Protein AF-A0A2K3KAN9-F1 (afdb_monomer)

Sequence (122 aa):
YGGNIENRCRFPLQVVKAIADEIGADKVGVRLSPFADYNDCEDSNPQVLGIYMAESLNQLGILYCHMIEPRMVKELHKSDTTKWSLMPIRKVFKGTFIVVGGYDKCGGNDAIANGAADLVAY

Mean predicted aligned error: 4.12 Å

pLDDT: mean 91.87, std 13.09, range [42.62, 98.88]

Radius of gyration: 14.59 Å; Cα contacts (8 Å, |Δi|>4): 180; chains: 1; bounding box: 35×34×32 Å

InterPro domains:
  IPR001155 NADH:flavin oxidoreductase/NADH oxidase, N-terminal [PF00724] (1-122)
  IPR013785 Aldolase-type TIM barrel [G3DSA:3.20.20.70] (1-122)
  IPR045247 Oxidoreductase Oye-like [PTHR22893] (1-122)

Organism: Trifolium pratense (NCBI:txid57577)

Foldseek 3Di:
DDDDLCVVCVVVLVVLLVVCVVPNLLPDEEEDELCACPPVDHDPCSLVSLQVNLLSSVVSVHAEYEYEANVQNCVVPPDDDDPDACQSSLVNHDHFYEYEDPDDPVNQVVCCVVSVGVYYDD

Nearest PDB structures (foldseek):
  4awt-assembly1_A  TM=9.050E-01  e=1.768E-08  Shewanella oneidensis MR-1
  6s31-assembly1_A  TM=9.117E-01  e=2.134E-08  Galdieria sulphuraria
  2gqa-assembly1_A  TM=8.903E-01  e=6.194E-08  Shewanella oneidensis MR-1
  2gq9-assembly1_A  TM=9.075E-01  e=1.089E-07  Shewanella oneidensis MR-1
  4qnw-assembly1_A  TM=8.535E-01  e=6.012E-06  Aspergillus fumigatus Af293

Solvent-accessible surface area (backbone atoms only — not comparable to full-atom values): 7002 Å² total; per-residue (Å²): 103,59,88,54,71,68,31,50,47,44,57,63,51,51,54,52,48,56,50,22,75,74,72,37,22,79,75,36,70,49,78,48,51,56,64,43,74,53,93,94,41,71,63,98,54,30,68,64,53,40,36,53,51,32,48,53,40,50,77,60,51,38,36,31,42,37,36,48,39,56,66,55,43,33,81,80,46,98,62,97,74,76,95,70,71,65,55,70,34,50,74,59,35,80,50,47,38,30,36,32,54,90,58,53,75,66,58,38,52,51,34,40,77,70,66,64,24,76,42,71,56,128

Structure (mmCIF, N/CA/C/O backbone):
data_AF-A0A2K3KAN9-F1
#
_entry.id   AF-A0A2K3KAN9-F1
#
loop_
_atom_site.group_PDB
_atom_site.id
_atom_site.type_symbol
_atom_site.label_atom_id
_atom_site.label_alt_id
_atom_site.label_comp_id
_atom_site.label_asym_id
_atom_site.label_entity_id
_atom_site.label_seq_id
_atom_site.pdbx_PDB_ins_code
_atom_site.Cartn_x
_atom_site.Cartn_y
_atom_site.Cartn_z
_atom_site.occupancy
_atom_site.B_iso_or_equiv
_atom_site.auth_seq_id
_atom_site.auth_comp_id
_atom_site.auth_asym_id
_atom_site.auth_atom_id
_atom_site.pdbx_PDB_model_num
ATOM 1 N N . TYR A 1 1 ? 5.039 16.670 12.995 1.00 86.00 1 TYR A N 1
ATOM 2 C CA . TYR A 1 1 ? 4.752 16.116 11.658 1.00 86.00 1 TYR A CA 1
ATOM 3 C C . TYR A 1 1 ? 5.985 16.034 10.748 1.00 86.00 1 TYR A C 1
ATOM 5 O O . TYR A 1 1 ? 5.840 15.766 9.568 1.00 86.00 1 TYR A O 1
ATOM 13 N N . GLY A 1 2 ? 7.203 16.232 11.270 1.00 94.75 2 GLY A N 1
ATOM 14 C CA . GLY A 1 2 ? 8.457 16.130 10.517 1.00 94.75 2 GLY A CA 1
ATOM 15 C C . GLY A 1 2 ? 9.604 15.707 11.439 1.00 94.75 2 GLY A C 1
ATOM 16 O O . GLY A 1 2 ? 9.382 15.520 12.640 1.00 94.75 2 GLY A O 1
ATOM 17 N N . GLY A 1 3 ? 10.812 15.558 10.894 1.00 96.44 3 GLY A N 1
ATOM 18 C CA . GLY A 1 3 ? 11.964 15.017 11.619 1.00 96.44 3 GLY A CA 1
ATOM 19 C C . GLY A 1 3 ? 12.020 13.492 11.522 1.00 96.44 3 GLY A C 1
ATOM 20 O O . GLY A 1 3 ? 12.194 12.958 10.429 1.00 96.44 3 GLY A O 1
ATOM 21 N N . ASN A 1 4 ? 11.875 12.790 12.650 1.00 97.00 4 ASN A N 1
ATOM 22 C CA . ASN A 1 4 ? 11.935 11.325 12.684 1.00 97.00 4 ASN A CA 1
ATOM 23 C C . ASN A 1 4 ? 10.774 10.645 11.930 1.00 97.00 4 ASN A C 1
ATOM 25 O O . ASN A 1 4 ? 9.771 11.268 11.569 1.00 97.00 4 ASN A O 1
ATOM 29 N N . ILE A 1 5 ? 10.932 9.348 11.670 1.00 97.56 5 ILE A N 1
ATOM 30 C CA . ILE A 1 5 ? 10.008 8.558 10.851 1.00 97.56 5 ILE A CA 1
ATOM 31 C C . ILE A 1 5 ? 8.593 8.510 11.437 1.0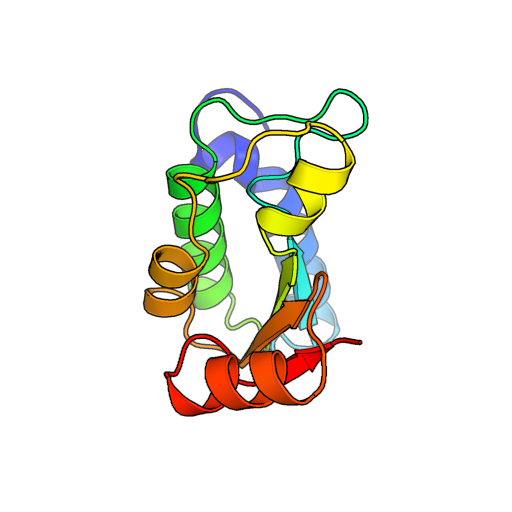0 97.56 5 ILE A C 1
ATOM 33 O O . ILE A 1 5 ? 7.624 8.680 10.695 1.00 97.56 5 ILE A O 1
ATOM 37 N N . GLU A 1 6 ? 8.474 8.408 12.760 1.00 97.88 6 GLU A N 1
ATOM 38 C CA . GLU A 1 6 ? 7.204 8.405 13.480 1.00 97.88 6 GLU A CA 1
ATOM 39 C C . GLU A 1 6 ? 6.455 9.720 13.247 1.00 97.88 6 GLU A C 1
ATOM 41 O O . GLU A 1 6 ? 5.262 9.740 12.945 1.00 97.88 6 GLU A O 1
ATOM 46 N N . ASN A 1 7 ? 7.156 10.853 13.347 1.00 98.25 7 ASN A N 1
ATOM 47 C CA . ASN A 1 7 ? 6.554 12.163 13.150 1.00 98.25 7 ASN A CA 1
ATOM 48 C C . ASN A 1 7 ? 6.185 12.436 11.696 1.00 98.25 7 ASN A C 1
ATOM 50 O O . ASN A 1 7 ? 5.180 13.114 11.481 1.00 98.25 7 ASN A O 1
ATOM 54 N N . ARG A 1 8 ? 6.965 11.939 10.729 1.00 97.75 8 ARG A N 1
ATOM 55 C CA . ARG A 1 8 ? 6.657 12.054 9.294 1.00 97.75 8 ARG A CA 1
ATOM 56 C C . ARG A 1 8 ? 5.415 11.242 8.913 1.00 97.75 8 ARG A C 1
ATOM 58 O O . ARG A 1 8 ? 4.575 11.740 8.173 1.00 97.75 8 ARG A O 1
ATOM 65 N N . CYS A 1 9 ? 5.232 10.055 9.494 1.00 98.25 9 CYS A N 1
ATOM 66 C CA . CYS A 1 9 ? 4.041 9.226 9.264 1.00 98.25 9 CYS A CA 1
ATOM 67 C C . CYS A 1 9 ? 2.818 9.655 10.092 1.00 98.25 9 CYS A C 1
ATOM 69 O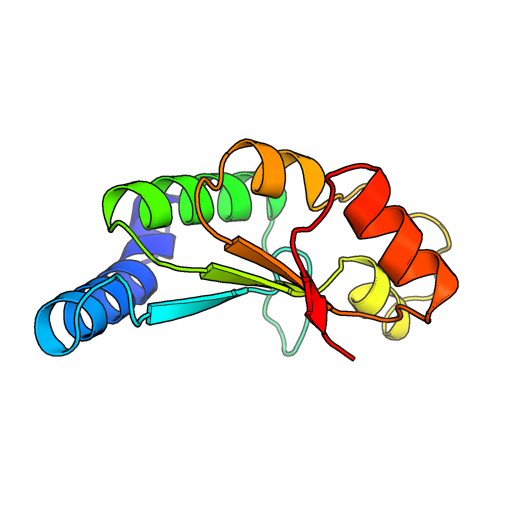 O . CYS A 1 9 ? 1.698 9.248 9.796 1.00 98.25 9 CYS A O 1
ATOM 71 N N . ARG A 1 10 ? 2.994 10.496 11.120 1.00 98.50 10 ARG A N 1
ATOM 72 C CA . ARG A 1 10 ? 1.914 10.882 12.045 1.00 98.50 10 ARG A CA 1
ATOM 73 C C . ARG A 1 10 ? 0.697 11.486 11.345 1.00 98.50 10 ARG A C 1
ATOM 75 O O . ARG A 1 10 ? -0.421 11.108 11.672 1.00 98.50 10 ARG A O 1
ATOM 82 N N . PHE A 1 11 ? 0.905 12.415 10.411 1.00 98.62 11 PHE A N 1
ATOM 83 C CA . PHE A 1 11 ? -0.198 13.066 9.695 1.00 98.62 11 PHE A CA 1
ATOM 84 C C . PHE A 1 11 ? -1.003 12.071 8.842 1.00 98.62 11 PHE A C 1
ATOM 86 O O . PHE A 1 11 ? -2.201 11.934 9.094 1.00 98.62 11 PHE A O 1
ATOM 93 N N . PRO A 1 12 ? -0.394 11.322 7.897 1.00 98.25 12 PRO A N 1
ATOM 94 C CA . PRO A 1 12 ? -1.156 10.373 7.091 1.00 98.25 12 PRO A CA 1
ATOM 95 C C . PRO A 1 12 ? -1.810 9.277 7.942 1.00 98.25 12 PRO A C 1
ATOM 97 O O . PRO A 1 12 ? -2.951 8.916 7.675 1.00 98.25 12 PRO A O 1
ATOM 100 N N . LEU A 1 13 ? -1.159 8.794 9.007 1.00 98.69 13 LEU A N 1
ATOM 101 C CA . LEU A 1 13 ? -1.758 7.788 9.893 1.00 98.69 13 LEU A CA 1
ATOM 102 C C . LEU A 1 13 ? -2.964 8.318 10.676 1.00 98.69 13 LEU A C 1
ATOM 104 O O . LEU A 1 13 ? -3.924 7.578 10.869 1.00 98.69 13 LEU A O 1
ATOM 108 N N . GLN A 1 14 ? -2.962 9.586 11.098 1.00 98.75 14 GLN A N 1
ATOM 109 C CA . GLN A 1 14 ? -4.137 10.201 11.724 1.00 98.75 14 GLN A CA 1
ATOM 110 C C . GLN A 1 14 ? -5.309 10.320 10.748 1.00 98.75 14 GLN A C 1
ATOM 112 O O . GLN A 1 14 ? -6.441 10.048 11.138 1.00 98.75 14 GLN A O 1
ATOM 117 N N . VAL A 1 15 ? -5.043 10.671 9.486 1.00 98.81 15 VAL A N 1
ATOM 118 C CA . VAL A 1 15 ? -6.072 10.719 8.434 1.00 98.81 15 VAL A CA 1
ATOM 119 C C . VAL A 1 15 ? -6.650 9.327 8.187 1.00 98.81 15 VAL A C 1
ATOM 121 O O . VAL A 1 15 ? -7.864 9.151 8.222 1.00 98.81 15 VAL A O 1
ATOM 124 N N . VAL A 1 16 ? -5.788 8.324 7.999 1.00 98.69 16 VAL A N 1
ATOM 125 C CA . VAL A 1 16 ? -6.212 6.933 7.791 1.00 98.69 16 VAL A CA 1
ATOM 126 C C . VAL A 1 16 ? -7.029 6.429 8.977 1.00 98.69 16 VAL A C 1
ATOM 128 O O . VAL A 1 16 ? -8.085 5.837 8.772 1.00 98.69 16 VAL A O 1
ATOM 131 N N . LYS A 1 17 ? -6.585 6.704 10.210 1.00 98.75 17 LYS A N 1
ATOM 132 C CA . LYS A 1 17 ? -7.321 6.331 11.418 1.00 98.75 17 LYS A CA 1
ATOM 133 C C . LYS A 1 17 ? -8.696 6.997 11.470 1.00 98.75 17 LYS A C 1
ATOM 135 O O . LYS A 1 17 ? -9.668 6.303 11.719 1.00 98.75 17 LYS A O 1
ATOM 140 N N . ALA A 1 18 ? -8.789 8.301 11.215 1.00 98.88 18 ALA A N 1
ATOM 141 C CA . ALA A 1 18 ? -10.066 9.012 11.252 1.00 98.88 18 ALA A CA 1
ATOM 142 C C . ALA A 1 18 ? -11.072 8.443 10.237 1.00 98.88 18 ALA A C 1
ATOM 144 O O . ALA A 1 18 ? -12.242 8.272 10.559 1.00 98.88 18 ALA A O 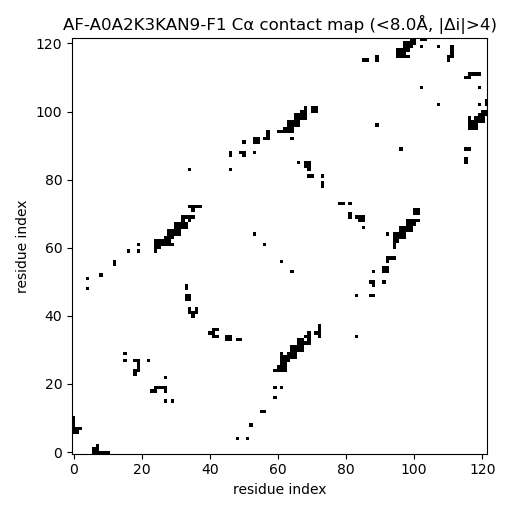1
ATOM 145 N N . ILE A 1 19 ? -10.608 8.092 9.033 1.00 98.75 19 ILE A N 1
ATOM 146 C CA . ILE A 1 19 ? -11.450 7.441 8.021 1.00 98.75 19 ILE A CA 1
ATOM 147 C C . ILE A 1 19 ? -11.857 6.037 8.491 1.00 98.75 19 ILE A C 1
ATOM 149 O O . ILE A 1 19 ? -13.028 5.679 8.410 1.00 98.75 19 ILE A O 1
ATOM 153 N N . ALA A 1 20 ? -10.911 5.247 9.004 1.00 98.62 20 ALA A N 1
ATOM 154 C CA . ALA A 1 20 ? -11.174 3.894 9.488 1.00 98.62 20 ALA A CA 1
ATOM 155 C C . ALA A 1 20 ? -12.144 3.862 10.682 1.00 98.62 20 ALA A C 1
ATOM 157 O O . ALA A 1 20 ? -12.983 2.966 10.741 1.00 98.62 20 ALA A O 1
ATOM 158 N N . ASP A 1 21 ? -12.058 4.835 11.594 1.00 98.62 21 ASP A N 1
ATOM 159 C CA . ASP A 1 21 ? -12.983 4.990 12.723 1.00 98.62 21 ASP A CA 1
ATOM 160 C C . ASP A 1 21 ? -14.423 5.261 12.235 1.00 98.62 21 ASP A C 1
ATOM 162 O O . ASP A 1 21 ? -15.373 4.789 12.855 1.00 98.62 21 ASP A O 1
ATOM 166 N N . GLU A 1 22 ? -14.589 5.988 11.123 1.00 98.75 22 GLU A N 1
ATOM 167 C CA . GLU A 1 22 ? -15.900 6.355 10.569 1.00 98.75 22 GLU A CA 1
ATOM 168 C C . GLU A 1 22 ? -16.540 5.221 9.752 1.00 98.75 22 GLU A C 1
ATOM 170 O O . GLU A 1 22 ? -17.717 4.908 9.925 1.00 98.75 22 GLU A O 1
ATOM 175 N N . ILE A 1 23 ? -15.785 4.596 8.838 1.00 98.56 23 ILE A N 1
ATOM 176 C CA . ILE A 1 23 ? -16.363 3.654 7.859 1.00 98.56 23 ILE A CA 1
ATOM 177 C C . ILE A 1 23 ? -16.012 2.183 8.109 1.00 98.56 23 ILE A C 1
ATOM 179 O O . ILE A 1 23 ? -16.609 1.303 7.476 1.00 98.56 23 ILE A O 1
ATOM 183 N N . GLY A 1 24 ? -15.095 1.912 9.039 1.00 98.50 24 GLY A N 1
ATOM 184 C CA . GLY A 1 24 ? -14.497 0.600 9.284 1.00 98.50 24 GLY A CA 1
ATOM 185 C C . GLY A 1 24 ? -13.196 0.404 8.502 1.00 98.50 24 GLY A C 1
ATOM 186 O O . GLY A 1 24 ? -13.126 0.670 7.301 1.00 98.50 24 GLY A O 1
ATOM 187 N N . ALA A 1 25 ? -12.148 -0.079 9.179 1.00 98.31 25 ALA A N 1
ATOM 188 C CA . ALA A 1 25 ? -10.824 -0.310 8.587 1.00 98.31 25 ALA 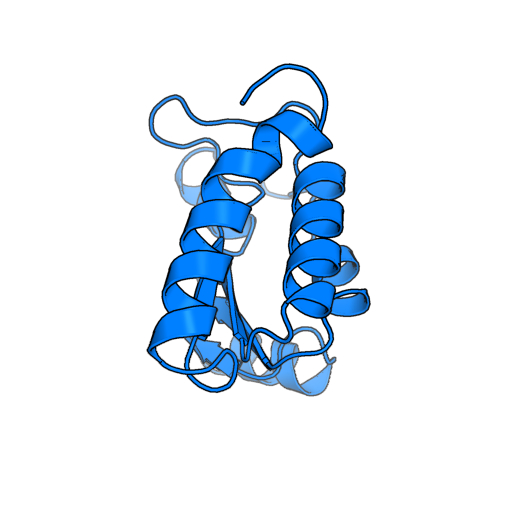A CA 1
ATOM 189 C C . ALA A 1 25 ? -10.836 -1.335 7.434 1.00 98.31 25 ALA A C 1
ATOM 191 O O . ALA A 1 25 ? -10.046 -1.233 6.493 1.00 98.31 25 ALA A O 1
ATOM 192 N N . ASP A 1 26 ? -11.793 -2.264 7.467 1.00 97.88 26 ASP A N 1
ATOM 193 C CA . ASP A 1 26 ? -12.079 -3.257 6.432 1.00 97.88 26 ASP A CA 1
ATOM 194 C C . ASP A 1 26 ? -12.621 -2.646 5.129 1.00 97.88 26 ASP A C 1
ATOM 196 O O . ASP A 1 26 ? -12.772 -3.356 4.142 1.00 97.88 26 ASP A O 1
ATOM 200 N N . LYS A 1 27 ? -12.882 -1.334 5.096 1.00 98.38 27 LYS A N 1
ATOM 201 C CA . LYS A 1 27 ? -13.316 -0.591 3.901 1.00 98.38 27 LYS A CA 1
ATOM 202 C C . LYS A 1 27 ? -12.315 0.473 3.457 1.00 98.38 27 LYS A C 1
ATOM 204 O O . LYS A 1 27 ? -12.596 1.226 2.526 1.00 98.38 27 LYS A O 1
ATOM 209 N N . VAL A 1 28 ? -11.156 0.556 4.110 1.00 98.69 28 VAL A N 1
ATOM 210 C CA . VAL A 1 28 ? -10.134 1.566 3.823 1.00 98.69 28 VAL A CA 1
ATOM 211 C C . VAL A 1 28 ? -8.962 0.935 3.089 1.00 98.69 28 VAL A C 1
ATOM 213 O O . VAL A 1 28 ? -8.440 -0.101 3.494 1.00 98.69 28 VAL A O 1
ATOM 216 N N . GLY A 1 29 ? -8.499 1.605 2.038 1.00 98.44 29 GLY A N 1
ATOM 217 C CA . GLY A 1 29 ? -7.210 1.318 1.427 1.00 98.44 29 GLY A CA 1
ATOM 218 C C . GLY A 1 29 ? -6.344 2.561 1.313 1.00 98.44 29 GLY A C 1
ATOM 219 O O . GLY A 1 29 ? -6.842 3.687 1.293 1.00 98.44 29 GLY A O 1
ATOM 220 N N . VAL A 1 30 ? -5.032 2.352 1.232 1.00 98.62 30 VAL A N 1
ATOM 221 C CA . VAL A 1 30 ? -4.044 3.434 1.148 1.00 98.62 30 VAL A CA 1
ATOM 222 C C . VAL A 1 30 ? -3.185 3.243 -0.090 1.00 98.62 30 VAL A C 1
ATOM 224 O O . VAL A 1 30 ? -2.636 2.165 -0.314 1.00 98.62 30 VAL A O 1
ATOM 227 N N . ARG A 1 31 ? -3.057 4.296 -0.901 1.00 98.25 31 ARG A N 1
ATOM 228 C CA . ARG A 1 31 ? -2.177 4.299 -2.071 1.00 98.25 31 ARG A CA 1
ATOM 229 C C . ARG A 1 31 ? -0.863 4.997 -1.746 1.00 98.25 31 ARG A C 1
ATOM 231 O O . ARG A 1 31 ? -0.884 6.108 -1.227 1.00 98.25 31 ARG A O 1
ATOM 238 N N . LEU A 1 32 ? 0.259 4.356 -2.059 1.00 96.88 32 LEU A N 1
ATOM 239 C CA . LEU A 1 32 ? 1.601 4.856 -1.772 1.00 96.88 32 LEU A CA 1
ATOM 240 C C . LEU A 1 32 ? 2.505 4.726 -3.001 1.00 96.88 32 LEU A C 1
ATOM 242 O O . LEU A 1 32 ? 2.404 3.779 -3.781 1.00 96.88 32 LEU A O 1
ATOM 246 N N . SER A 1 33 ? 3.436 5.664 -3.129 1.00 94.81 33 SER A N 1
ATOM 247 C CA . SER A 1 33 ? 4.483 5.677 -4.152 1.00 94.81 33 SER A CA 1
ATOM 248 C C . SER A 1 33 ? 5.856 5.820 -3.487 1.00 94.81 33 SER A C 1
ATOM 250 O O . SER A 1 33 ? 6.480 6.870 -3.614 1.00 94.81 33 SER A O 1
ATOM 252 N N . PRO A 1 34 ? 6.326 4.803 -2.732 1.00 93.38 34 PRO A N 1
ATOM 253 C CA . PRO A 1 34 ? 7.432 4.973 -1.786 1.00 93.38 34 PRO A CA 1
ATOM 254 C C . PRO A 1 34 ? 8.729 5.469 -2.421 1.00 93.38 34 PRO A C 1
ATOM 256 O O . PRO A 1 34 ? 9.501 6.147 -1.763 1.00 93.38 34 PRO A O 1
ATOM 259 N N . PHE A 1 35 ? 8.965 5.110 -3.681 1.00 91.75 35 PHE A N 1
ATOM 260 C CA . PHE A 1 35 ? 10.215 5.375 -4.391 1.00 91.75 35 PHE A CA 1
ATOM 261 C C . PHE A 1 35 ? 10.095 6.474 -5.446 1.00 91.75 35 PHE A C 1
ATOM 263 O O . PHE A 1 35 ? 11.021 6.632 -6.234 1.00 91.75 35 PHE A O 1
ATOM 270 N N . ALA A 1 36 ? 8.934 7.128 -5.545 1.00 86.62 36 ALA A N 1
ATOM 271 C CA . ALA A 1 36 ? 8.702 8.139 -6.562 1.00 86.62 36 ALA A CA 1
ATOM 272 C C . ALA A 1 36 ? 9.301 9.473 -6.137 1.00 86.62 36 ALA A C 1
ATOM 274 O O . ALA A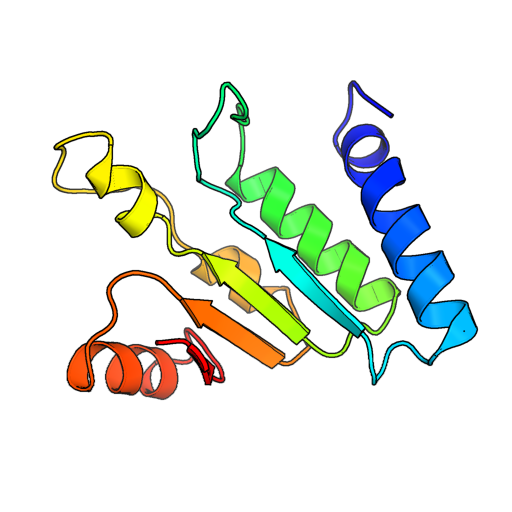 1 36 ? 8.840 10.056 -5.162 1.00 86.62 36 ALA A O 1
ATOM 275 N N . ASP A 1 37 ? 10.249 9.947 -6.940 1.00 85.00 37 ASP A N 1
ATOM 276 C CA . ASP A 1 37 ? 10.774 11.304 -6.878 1.00 85.00 37 ASP A CA 1
ATOM 277 C C . ASP A 1 37 ? 9.952 12.141 -7.869 1.00 85.00 37 ASP A C 1
ATOM 279 O O . ASP A 1 37 ? 10.202 12.150 -9.077 1.00 85.00 37 ASP A O 1
ATOM 283 N N . TYR A 1 38 ? 8.863 12.743 -7.388 1.00 81.62 38 TYR A N 1
ATOM 284 C CA . TYR A 1 38 ? 7.883 13.425 -8.238 1.00 81.62 38 TYR A CA 1
ATOM 285 C C . TYR A 1 38 ? 7.358 14.694 -7.568 1.00 81.62 38 TYR A C 1
ATOM 287 O O . TYR A 1 38 ? 7.025 14.674 -6.386 1.00 81.62 38 TYR A O 1
ATOM 295 N N . ASN A 1 39 ? 7.246 15.790 -8.329 1.00 86.31 39 ASN A N 1
ATOM 296 C CA . ASN A 1 39 ? 6.800 17.103 -7.838 1.00 86.31 39 ASN A CA 1
ATOM 297 C C . ASN A 1 39 ? 7.538 17.561 -6.565 1.00 86.31 39 ASN A C 1
ATOM 299 O O . ASN A 1 39 ? 6.901 17.934 -5.580 1.00 86.31 39 ASN A O 1
ATOM 303 N N . ASP A 1 40 ? 8.872 17.486 -6.578 1.00 87.44 40 ASP A N 1
ATOM 304 C CA . ASP A 1 40 ? 9.743 17.857 -5.451 1.00 87.44 40 ASP A CA 1
ATOM 305 C C . ASP A 1 40 ? 9.458 17.080 -4.149 1.00 87.44 40 ASP A C 1
ATOM 307 O O . ASP A 1 40 ? 9.766 17.534 -3.045 1.00 87.44 40 ASP A O 1
ATOM 311 N N . CYS A 1 41 ? 8.860 15.891 -4.267 1.00 88.50 41 CYS A N 1
ATOM 312 C CA . CYS A 1 41 ? 8.647 14.966 -3.167 1.00 88.50 41 CYS A CA 1
ATOM 313 C C . CYS A 1 41 ? 9.542 13.742 -3.360 1.00 88.50 41 CYS A C 1
ATOM 315 O O . CYS A 1 41 ? 9.307 12.939 -4.258 1.00 88.50 41 CYS A O 1
ATOM 317 N N . GLU A 1 42 ? 10.554 13.626 -2.506 1.00 90.50 42 GLU A N 1
ATOM 318 C CA . GLU A 1 42 ? 11.491 12.504 -2.435 1.00 90.50 42 GLU A CA 1
ATOM 319 C C . GLU A 1 42 ? 11.771 12.156 -0.963 1.00 90.50 42 GLU A C 1
ATOM 321 O O . GLU A 1 42 ? 11.500 12.946 -0.050 1.00 90.50 42 GLU A O 1
ATOM 326 N N . ASP A 1 43 ? 12.322 10.968 -0.716 1.00 92.50 43 ASP A N 1
ATOM 327 C CA . ASP A 1 43 ? 12.760 10.546 0.615 1.00 92.50 43 ASP A CA 1
ATOM 328 C C . ASP A 1 43 ? 14.207 10.051 0.577 1.00 92.50 43 ASP A C 1
ATOM 330 O O . ASP A 1 43 ? 14.613 9.332 -0.334 1.00 92.50 43 ASP A O 1
ATOM 334 N N . SER A 1 44 ? 14.997 10.384 1.599 1.00 92.44 44 SER A N 1
ATOM 335 C CA . SER A 1 44 ? 16.395 9.945 1.681 1.00 92.44 44 SER A CA 1
ATOM 336 C C . SER A 1 44 ? 16.546 8.452 2.003 1.00 92.44 44 SER A C 1
ATOM 338 O O . SER A 1 44 ? 17.600 7.867 1.743 1.00 92.44 44 SER A O 1
ATOM 340 N N . ASN A 1 4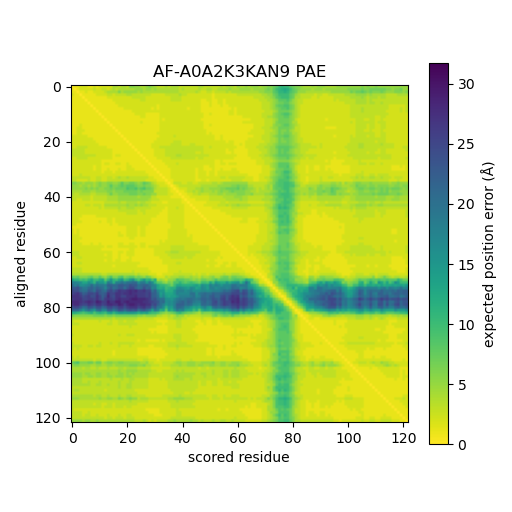5 ? 15.513 7.815 2.565 1.00 93.50 45 ASN A N 1
ATOM 341 C CA . ASN A 1 45 ? 15.465 6.382 2.836 1.00 93.50 45 ASN A CA 1
ATOM 342 C C . ASN A 1 45 ? 14.044 5.806 2.621 1.00 93.50 45 ASN A C 1
ATOM 344 O O . ASN A 1 45 ? 13.374 5.380 3.576 1.00 93.50 45 ASN A O 1
ATOM 348 N N . PRO A 1 46 ? 13.590 5.734 1.356 1.00 94.19 46 PRO A N 1
ATOM 349 C CA . PRO A 1 46 ? 12.203 5.424 1.007 1.00 94.19 46 PRO A CA 1
ATOM 350 C C . PRO A 1 46 ? 11.786 4.006 1.409 1.00 94.19 46 PRO A C 1
ATOM 352 O O . PRO A 1 46 ? 10.633 3.761 1.764 1.00 94.19 46 PRO A O 1
ATOM 355 N N . GLN A 1 47 ? 12.729 3.058 1.407 1.00 94.88 47 GLN A N 1
ATOM 356 C CA . GLN A 1 47 ? 12.468 1.677 1.808 1.00 94.88 47 GLN A CA 1
ATOM 357 C C . GLN A 1 47 ? 12.096 1.579 3.290 1.00 94.88 47 GLN A C 1
ATOM 359 O O . GLN A 1 47 ? 11.126 0.901 3.629 1.00 94.88 47 GLN A O 1
ATOM 364 N N . VAL A 1 48 ? 12.852 2.250 4.167 1.00 97.25 48 VAL A N 1
ATOM 365 C CA . VAL A 1 48 ? 12.590 2.245 5.613 1.00 97.25 48 VAL A CA 1
ATOM 366 C C . VAL A 1 48 ? 11.286 2.979 5.916 1.00 97.25 48 VAL A C 1
ATOM 368 O O . VAL A 1 48 ? 10.483 2.479 6.703 1.00 97.25 48 VAL A O 1
ATOM 371 N N . LEU A 1 49 ? 11.027 4.104 5.237 1.00 97.69 49 LEU A N 1
ATOM 372 C CA . LEU A 1 49 ? 9.754 4.819 5.347 1.00 97.69 49 LEU A CA 1
ATOM 373 C C . LEU A 1 49 ? 8.560 3.941 4.945 1.00 97.69 49 LEU A C 1
ATOM 375 O O . LEU A 1 49 ? 7.586 3.840 5.691 1.00 97.69 49 LEU A O 1
ATOM 379 N N . GLY A 1 50 ? 8.647 3.277 3.791 1.00 97.88 50 GLY A N 1
ATOM 380 C CA . GLY A 1 50 ? 7.586 2.412 3.282 1.00 97.88 50 GLY A CA 1
ATOM 381 C C . GLY A 1 50 ? 7.301 1.207 4.183 1.00 97.88 50 GLY A C 1
ATOM 382 O O . GLY A 1 50 ? 6.136 0.882 4.404 1.00 97.88 50 GLY A O 1
ATOM 383 N N . ILE A 1 51 ? 8.341 0.579 4.746 1.00 98.50 51 ILE A N 1
ATOM 384 C CA . ILE A 1 51 ? 8.195 -0.525 5.711 1.00 98.50 51 ILE A CA 1
ATOM 385 C C . ILE A 1 51 ? 7.470 -0.038 6.970 1.00 98.50 51 ILE A C 1
ATOM 387 O O . ILE A 1 51 ? 6.460 -0.628 7.349 1.00 98.50 51 ILE A O 1
ATOM 391 N N . TYR A 1 52 ? 7.924 1.068 7.567 1.00 98.62 52 TYR A N 1
ATOM 392 C CA . TYR A 1 52 ? 7.304 1.624 8.773 1.00 98.62 52 TYR A CA 1
ATOM 393 C C . TYR A 1 52 ? 5.831 1.990 8.548 1.00 98.62 52 TYR A C 1
ATOM 395 O O . TYR A 1 52 ? 4.972 1.710 9.388 1.00 98.62 52 TYR A O 1
ATOM 403 N N . MET A 1 53 ? 5.518 2.597 7.398 1.00 98.62 53 MET A N 1
ATOM 404 C CA . MET A 1 53 ? 4.142 2.929 7.038 1.00 98.62 53 MET A CA 1
ATOM 405 C C . MET A 1 53 ? 3.286 1.662 6.910 1.00 98.62 53 MET A C 1
ATOM 407 O O . MET A 1 53 ? 2.206 1.602 7.488 1.00 98.62 53 MET A O 1
ATOM 411 N N . ALA A 1 54 ? 3.771 0.623 6.225 1.00 98.62 54 ALA A N 1
ATOM 412 C CA . ALA A 1 54 ? 3.048 -0.642 6.088 1.00 98.62 54 ALA A CA 1
ATOM 413 C C . ALA A 1 54 ? 2.810 -1.349 7.435 1.00 98.62 54 ALA A C 1
ATOM 415 O O . ALA A 1 54 ? 1.704 -1.826 7.692 1.00 98.62 54 ALA A O 1
ATOM 416 N N . GLU A 1 55 ? 3.806 -1.375 8.324 1.00 98.69 55 GLU A N 1
ATOM 417 C CA . GLU A 1 55 ? 3.654 -1.915 9.681 1.00 98.69 55 GLU A CA 1
ATOM 418 C C . GLU A 1 55 ? 2.624 -1.129 10.495 1.00 98.69 55 GLU A C 1
ATOM 420 O O . GLU A 1 55 ? 1.794 -1.723 11.184 1.00 98.69 55 GLU A O 1
ATOM 425 N N . SER A 1 56 ? 2.629 0.197 10.372 1.00 98.62 56 SER A N 1
ATOM 426 C CA . SER A 1 56 ? 1.663 1.068 11.043 1.00 98.62 56 SER A CA 1
ATOM 427 C C . SER A 1 56 ? 0.239 0.857 10.519 1.00 98.62 56 SER A C 1
ATOM 429 O O . SER A 1 56 ? -0.707 0.800 11.300 1.00 98.62 56 SER A O 1
ATOM 431 N N . LEU A 1 57 ? 0.069 0.666 9.207 1.00 98.62 57 LEU A N 1
ATOM 432 C CA . LEU A 1 57 ? -1.230 0.354 8.603 1.00 98.62 57 LEU A CA 1
ATOM 433 C C . LEU A 1 57 ? -1.775 -1.006 9.061 1.00 98.62 57 LEU A C 1
ATOM 435 O O . LEU A 1 57 ? -2.983 -1.139 9.252 1.00 98.62 57 LEU A O 1
ATOM 439 N N . ASN A 1 58 ? -0.907 -1.992 9.318 1.00 98.50 58 ASN A N 1
ATOM 440 C CA . ASN A 1 58 ? -1.334 -3.257 9.922 1.00 98.50 58 ASN A CA 1
ATOM 441 C C . ASN A 1 58 ? -1.914 -3.060 11.329 1.00 98.50 58 ASN A C 1
ATOM 443 O O . ASN A 1 58 ? -2.877 -3.734 11.683 1.00 98.50 58 ASN A O 1
ATOM 447 N N . GLN A 1 59 ? -1.341 -2.157 12.135 1.00 98.00 59 GLN A N 1
ATOM 448 C CA . GLN A 1 59 ? -1.848 -1.868 13.485 1.00 98.00 59 GLN A CA 1
ATOM 449 C C . GLN A 1 59 ? -3.246 -1.239 13.452 1.00 98.00 59 GLN A C 1
ATOM 451 O O . GLN A 1 59 ? -4.012 -1.401 14.397 1.00 98.00 59 GLN A O 1
ATOM 456 N N . LEU A 1 60 ? -3.581 -0.553 12.356 1.00 97.94 60 LEU A N 1
ATOM 457 C CA . LEU A 1 60 ? -4.904 0.017 12.105 1.00 97.94 60 LEU A CA 1
ATOM 458 C C . LEU A 1 60 ? -5.878 -0.972 11.436 1.00 97.94 60 LEU A C 1
ATOM 460 O O . LEU A 1 60 ? -7.045 -0.636 11.269 1.00 97.94 60 LEU A O 1
ATOM 464 N N . GLY A 1 61 ? -5.427 -2.172 11.047 1.00 97.69 61 GLY A N 1
ATOM 465 C CA . GLY A 1 61 ? -6.274 -3.188 10.411 1.00 97.69 61 GLY A CA 1
ATOM 466 C C . GLY A 1 61 ? -6.744 -2.832 8.996 1.00 97.69 61 GLY A C 1
ATOM 467 O O . GLY A 1 61 ? -7.818 -3.263 8.588 1.00 97.69 61 GLY A O 1
ATOM 468 N N . ILE A 1 62 ? -5.971 -2.026 8.261 1.00 98.38 62 ILE A N 1
ATOM 469 C CA . ILE A 1 62 ? -6.349 -1.512 6.935 1.00 98.38 62 ILE A CA 1
ATOM 470 C C . ILE A 1 62 ? -6.434 -2.633 5.894 1.00 98.38 62 ILE A C 1
ATOM 472 O O . ILE A 1 62 ? -5.518 -3.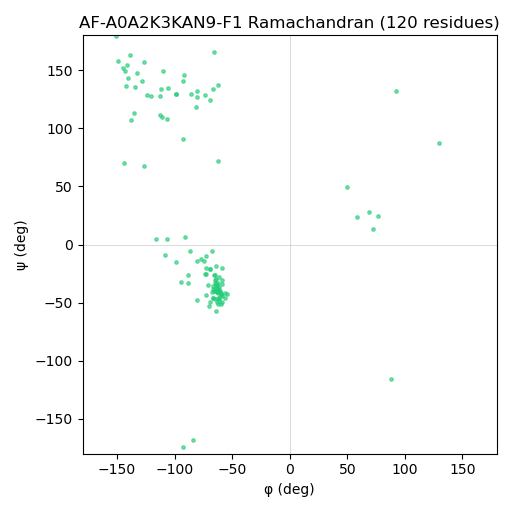450 5.782 1.00 98.38 62 ILE A O 1
ATOM 476 N N . LEU A 1 63 ? -7.514 -2.631 5.102 1.00 98.56 63 LEU A N 1
ATOM 477 C CA . LEU A 1 63 ? -7.843 -3.696 4.150 1.00 98.56 63 LEU A CA 1
ATOM 478 C C . LEU A 1 63 ? -6.763 -3.905 3.082 1.00 98.56 63 LEU A C 1
ATOM 480 O O . LEU A 1 63 ? -6.349 -5.042 2.833 1.00 98.56 63 LEU A O 1
ATOM 484 N N . TYR A 1 64 ? -6.341 -2.830 2.408 1.00 98.75 64 TYR A N 1
ATOM 485 C CA . TYR A 1 64 ? -5.405 -2.943 1.291 1.00 98.75 64 TYR A CA 1
ATOM 486 C C . TYR A 1 64 ? -4.408 -1.790 1.178 1.00 98.75 64 TYR A C 1
ATOM 488 O O . TYR A 1 64 ? -4.683 -0.641 1.527 1.00 98.75 64 TYR A O 1
ATOM 496 N N . CYS A 1 65 ? -3.247 -2.108 0.614 1.00 98.38 65 CYS A N 1
ATOM 497 C CA . CYS A 1 65 ? -2.270 -1.139 0.140 1.00 98.38 65 CYS A CA 1
ATOM 498 C C . CYS A 1 65 ? -2.187 -1.203 -1.382 1.00 98.38 65 CYS A C 1
ATOM 500 O O . CYS A 1 65 ? -2.080 -2.286 -1.948 1.00 98.38 65 C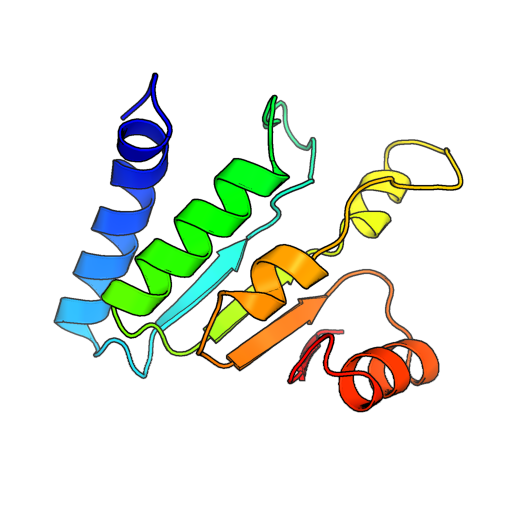YS A O 1
ATOM 502 N N . HIS A 1 66 ? -2.193 -0.047 -2.040 1.00 98.56 66 HIS A N 1
ATOM 503 C CA . HIS A 1 66 ? -2.004 0.081 -3.481 1.00 98.56 66 HIS A CA 1
ATOM 504 C C . HIS A 1 66 ? -0.672 0.783 -3.759 1.00 98.56 66 HIS A C 1
ATOM 506 O O . HIS A 1 66 ? -0.500 1.961 -3.461 1.00 98.56 66 HIS A O 1
ATOM 512 N N . MET A 1 67 ? 0.291 0.053 -4.305 1.00 97.50 67 MET A N 1
ATOM 513 C CA . MET A 1 67 ? 1.689 0.456 -4.371 1.00 97.50 67 MET A CA 1
ATOM 514 C C . MET A 1 67 ? 2.127 0.710 -5.809 1.00 97.50 67 MET A C 1
ATOM 516 O O . MET A 1 67 ? 1.959 -0.143 -6.680 1.00 97.50 67 MET A O 1
ATOM 520 N N . ILE A 1 68 ? 2.710 1.884 -6.047 1.00 95.00 68 ILE A N 1
ATOM 521 C CA . ILE A 1 68 ? 3.320 2.218 -7.335 1.00 95.00 68 ILE A CA 1
ATOM 522 C C . ILE A 1 68 ? 4.720 1.599 -7.407 1.00 95.00 68 ILE A C 1
ATOM 524 O O . ILE A 1 68 ? 5.556 1.808 -6.526 1.00 95.00 68 ILE A O 1
ATOM 528 N N . GLU A 1 69 ? 4.972 0.842 -8.471 1.00 91.31 69 GLU A N 1
ATOM 529 C CA . GLU A 1 69 ? 6.252 0.200 -8.744 1.00 91.31 69 GLU A CA 1
ATOM 530 C C . GLU A 1 69 ? 7.380 1.229 -8.940 1.00 91.31 69 GLU A C 1
ATOM 532 O O . GLU A 1 69 ? 7.216 2.185 -9.706 1.00 91.31 69 GLU A O 1
ATOM 537 N N . PRO A 1 70 ? 8.582 0.996 -8.372 1.00 83.50 70 PRO A N 1
ATOM 538 C CA . PRO A 1 70 ? 9.728 1.886 -8.562 1.00 83.50 70 PRO A CA 1
ATOM 539 C C . PRO A 1 70 ? 10.138 2.052 -10.033 1.00 83.50 70 PRO A C 1
ATOM 541 O O . PRO A 1 70 ? 10.793 3.028 -10.386 1.00 83.50 70 PRO A O 1
ATOM 544 N N . ARG A 1 71 ? 9.756 1.123 -10.920 1.00 76.19 71 ARG A N 1
ATOM 545 C CA . ARG A 1 71 ? 10.025 1.240 -12.360 1.00 76.19 71 ARG A CA 1
ATOM 546 C C . ARG A 1 71 ? 9.275 2.399 -13.026 1.00 76.19 71 ARG A C 1
ATOM 548 O O . ARG A 1 71 ? 9.792 2.938 -13.991 1.00 76.19 71 ARG A O 1
ATOM 555 N N . MET A 1 72 ? 8.128 2.826 -12.495 1.00 67.94 72 MET A N 1
ATOM 556 C CA . MET A 1 72 ? 7.396 3.987 -13.030 1.00 67.94 72 MET A CA 1
ATOM 557 C C . MET A 1 72 ? 8.121 5.303 -12.780 1.00 67.94 72 MET A C 1
ATOM 559 O O . MET A 1 72 ? 7.923 6.275 -13.495 1.00 67.94 72 MET A O 1
ATOM 563 N N . VAL A 1 73 ? 9.016 5.318 -11.798 1.00 59.84 73 VAL A N 1
ATOM 564 C CA . VAL A 1 73 ? 9.901 6.450 -11.516 1.00 59.84 73 VAL A CA 1
ATOM 565 C C . VAL A 1 73 ? 11.006 6.538 -12.576 1.00 59.84 73 VAL A C 1
ATOM 567 O O . VAL A 1 73 ? 11.495 7.620 -12.885 1.00 59.84 73 VAL A O 1
ATOM 570 N N . LYS A 1 74 ? 11.355 5.412 -13.223 1.00 57.28 74 LYS A N 1
ATOM 571 C CA . LYS A 1 74 ? 12.331 5.371 -14.325 1.00 57.28 74 LYS A CA 1
ATOM 572 C C . LYS A 1 74 ? 11.834 6.040 -15.605 1.00 57.28 74 LYS A C 1
ATOM 574 O O . LYS A 1 74 ? 12.669 6.444 -16.408 1.00 57.28 74 LYS A O 1
ATOM 579 N N . GLU A 1 75 ? 10.523 6.202 -15.810 1.00 51.50 75 GLU A N 1
ATOM 580 C CA . GLU A 1 75 ? 10.037 6.974 -16.966 1.00 51.50 75 GLU A CA 1
ATOM 581 C C . GLU A 1 75 ? 10.466 8.454 -16.895 1.00 51.50 75 GLU A C 1
ATOM 583 O O . GLU A 1 75 ? 10.560 9.110 -17.930 1.00 51.50 75 GLU A O 1
ATOM 588 N N . LEU A 1 76 ? 10.847 8.952 -15.708 1.00 49.00 76 LEU A N 1
ATOM 589 C CA . LEU A 1 76 ? 11.469 10.269 -15.524 1.00 49.00 76 LEU A CA 1
ATOM 590 C C . LEU A 1 76 ? 13.007 10.245 -15.657 1.00 49.00 76 LEU A C 1
ATOM 592 O O . LEU A 1 76 ? 13.598 11.243 -16.070 1.00 49.00 76 LEU A O 1
ATOM 596 N N . HIS A 1 77 ? 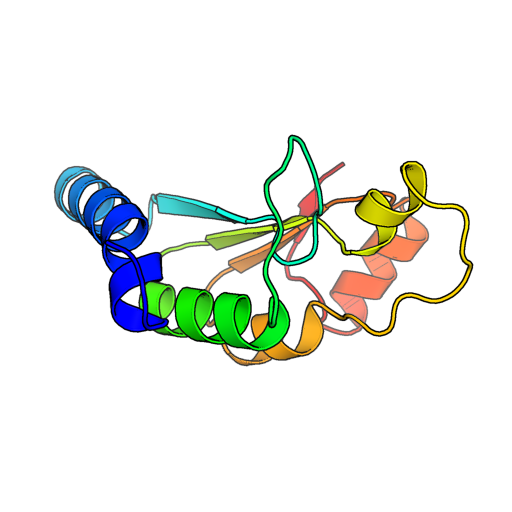13.671 9.112 -15.383 1.00 45.69 77 HIS A N 1
ATOM 597 C CA . HIS A 1 77 ? 15.135 8.984 -15.402 1.00 45.69 77 HIS A CA 1
ATOM 598 C C . HIS A 1 77 ? 15.602 7.675 -16.071 1.00 45.69 77 HIS A C 1
ATOM 600 O O . HIS A 1 77 ? 15.524 6.591 -15.493 1.00 45.69 77 HIS A O 1
ATOM 606 N N . LYS A 1 78 ? 16.150 7.795 -17.292 1.00 42.62 78 LYS A N 1
ATOM 607 C CA . LYS A 1 78 ? 16.678 6.716 -18.157 1.00 42.62 78 LYS A CA 1
ATOM 608 C C . LYS A 1 78 ? 17.873 5.949 -17.544 1.00 42.62 78 LYS A C 1
ATOM 610 O O . LYS A 1 78 ? 19.001 6.105 -18.007 1.00 42.62 78 LYS A O 1
ATOM 615 N N . SER A 1 79 ? 17.668 5.121 -16.518 1.00 46.12 79 SER A N 1
ATOM 616 C CA . SER A 1 79 ? 18.675 4.140 -16.072 1.00 46.12 79 SER A CA 1
ATOM 617 C C . SER A 1 79 ? 18.066 2.758 -15.807 1.00 46.12 79 SER A C 1
ATOM 619 O O . SER A 1 79 ? 16.996 2.621 -15.208 1.00 46.12 79 SER A O 1
ATOM 621 N N . ASP A 1 80 ? 18.753 1.717 -16.285 1.00 50.12 80 ASP A N 1
ATOM 622 C CA . ASP A 1 80 ? 18.162 0.393 -16.516 1.00 50.12 80 ASP A CA 1
ATOM 623 C C . ASP A 1 80 ? 17.937 -0.465 -15.260 1.00 50.12 80 ASP A C 1
ATOM 625 O O . ASP A 1 80 ? 17.142 -1.405 -15.288 1.00 50.12 80 ASP A O 1
ATOM 629 N N . THR A 1 81 ? 18.479 -0.120 -14.093 1.00 53.34 81 THR A N 1
ATOM 630 C CA . THR A 1 81 ? 18.338 -0.951 -12.881 1.00 53.34 81 THR A CA 1
ATOM 631 C C . THR A 1 81 ? 17.994 -0.105 -11.660 1.00 53.34 81 THR A C 1
ATOM 633 O O . THR A 1 81 ? 18.813 0.682 -11.197 1.00 53.34 81 THR A O 1
ATOM 636 N N . THR A 1 82 ? 16.784 -0.278 -11.111 1.00 64.12 82 THR A N 1
ATOM 637 C CA . THR A 1 82 ? 16.432 0.304 -9.808 1.00 64.12 82 THR A CA 1
ATOM 638 C C . THR A 1 82 ? 16.877 -0.665 -8.722 1.00 64.12 82 THR A C 1
ATOM 640 O O . THR A 1 82 ? 16.579 -1.855 -8.795 1.00 64.12 82 THR A O 1
ATOM 643 N N . LYS A 1 83 ? 17.610 -0.166 -7.724 1.00 77.50 83 LYS A N 1
ATOM 644 C CA . LYS A 1 83 ? 17.995 -0.942 -6.532 1.00 77.50 83 LYS A CA 1
ATOM 645 C C . LYS A 1 83 ? 16.816 -1.192 -5.581 1.00 77.50 83 LYS A C 1
ATOM 647 O O . LYS A 1 83 ? 16.960 -1.930 -4.612 1.00 77.50 83 LYS A O 1
ATOM 652 N N . TRP A 1 84 ? 15.679 -0.541 -5.825 1.00 86.38 84 TRP A N 1
ATOM 653 C CA . TRP A 1 84 ? 14.511 -0.569 -4.956 1.00 86.38 84 TRP A CA 1
ATOM 654 C C . TRP A 1 84 ? 13.532 -1.674 -5.345 1.00 86.38 84 TRP A C 1
ATOM 656 O O . TRP A 1 84 ? 13.340 -1.974 -6.522 1.00 86.38 84 TRP A O 1
ATOM 666 N N . SER A 1 85 ? 12.878 -2.255 -4.342 1.00 90.56 85 SER A N 1
ATOM 667 C CA . SER A 1 85 ? 11.879 -3.307 -4.518 1.00 90.56 85 SER A CA 1
ATOM 668 C C . SER A 1 85 ? 10.724 -3.098 -3.546 1.00 90.56 85 SER A C 1
ATOM 670 O O . SER A 1 85 ? 10.932 -2.731 -2.391 1.00 90.56 85 SER A O 1
ATOM 672 N N . LEU A 1 86 ? 9.497 -3.387 -3.984 1.00 95.50 86 LEU A N 1
ATOM 673 C CA . LEU A 1 86 ? 8.339 -3.432 -3.088 1.00 95.50 86 LEU A CA 1
ATOM 674 C C . LEU A 1 86 ? 8.332 -4.684 -2.196 1.00 95.50 86 LEU A C 1
ATOM 676 O O . LEU A 1 86 ? 7.624 -4.694 -1.192 1.00 95.50 86 LEU A O 1
ATOM 680 N N . MET A 1 87 ? 9.144 -5.709 -2.490 1.00 95.88 87 MET A N 1
ATOM 681 C CA . MET A 1 87 ? 9.137 -6.983 -1.757 1.00 95.88 87 MET A CA 1
ATOM 682 C C . MET A 1 87 ? 9.319 -6.848 -0.238 1.00 95.88 87 MET A C 1
ATOM 684 O O . MET A 1 87 ? 8.593 -7.521 0.492 1.00 95.88 87 MET A O 1
ATOM 688 N N . PRO A 1 88 ? 10.224 -6.006 0.300 1.00 97.31 88 PRO A N 1
ATOM 689 C CA . PRO A 1 88 ? 10.324 -5.835 1.748 1.00 97.31 88 PRO A CA 1
ATOM 690 C C . PRO A 1 88 ? 9.055 -5.232 2.369 1.00 97.31 88 PRO A C 1
ATOM 692 O O . PRO A 1 88 ? 8.685 -5.624 3.468 1.00 97.31 88 PRO A O 1
ATOM 695 N N . ILE A 1 89 ? 8.358 -4.339 1.655 1.00 98.25 89 ILE A N 1
ATOM 696 C CA . ILE A 1 89 ? 7.083 -3.754 2.104 1.00 98.25 89 ILE A CA 1
ATOM 697 C C . ILE A 1 89 ? 5.967 -4.806 2.020 1.00 98.25 89 ILE A C 1
ATOM 699 O O . ILE A 1 89 ? 5.206 -4.980 2.970 1.00 98.25 89 ILE A O 1
ATOM 703 N N . ARG A 1 90 ? 5.915 -5.571 0.920 1.00 98.00 90 ARG A N 1
ATOM 704 C CA . ARG A 1 90 ? 4.987 -6.699 0.747 1.00 98.00 90 ARG A CA 1
ATOM 705 C C . ARG A 1 90 ? 5.123 -7.730 1.867 1.00 98.00 90 ARG A C 1
ATOM 707 O O . ARG A 1 90 ? 4.115 -8.212 2.361 1.00 98.00 90 ARG A O 1
ATOM 714 N N . LYS A 1 91 ? 6.351 -8.051 2.288 1.00 98.12 91 LYS A N 1
ATOM 715 C CA . LYS A 1 91 ? 6.614 -9.027 3.361 1.00 98.12 91 LYS A CA 1
ATOM 716 C C . LYS A 1 91 ? 6.063 -8.605 4.723 1.00 98.12 91 LYS A C 1
ATOM 718 O O . LYS A 1 91 ? 5.762 -9.481 5.529 1.00 98.12 91 LYS A O 1
ATOM 723 N N . VAL A 1 92 ? 5.974 -7.302 5.000 1.00 98.50 92 VAL A N 1
ATOM 724 C CA . VAL A 1 92 ? 5.485 -6.804 6.295 1.00 98.50 92 VAL A CA 1
ATOM 725 C C . VAL A 1 92 ? 3.993 -6.482 6.277 1.00 98.50 92 VAL A C 1
ATOM 727 O O . VAL A 1 92 ? 3.340 -6.650 7.305 1.00 98.50 92 VAL A O 1
ATOM 730 N N . PHE A 1 93 ? 3.428 -6.041 5.148 1.00 98.62 93 PHE A N 1
ATOM 731 C CA . PHE A 1 93 ? 2.000 -5.733 5.051 1.00 98.62 93 PHE A CA 1
ATOM 732 C C . PHE A 1 93 ? 1.156 -7.012 5.031 1.00 98.62 93 PHE A C 1
ATOM 734 O O . PHE A 1 93 ? 1.408 -7.918 4.241 1.00 98.62 93 PHE A O 1
ATOM 741 N N . LYS A 1 94 ? 0.141 -7.081 5.895 1.00 98.00 94 LYS A N 1
ATOM 742 C CA . LYS A 1 94 ? -0.675 -8.287 6.110 1.00 98.00 94 LYS A CA 1
ATOM 743 C C . LYS A 1 94 ? -2.007 -8.275 5.358 1.00 98.00 94 LYS A C 1
ATOM 745 O O . LYS A 1 94 ? -2.651 -9.316 5.278 1.00 98.00 94 LYS A O 1
ATOM 750 N N . GLY A 1 95 ? -2.433 -7.114 4.862 1.00 97.88 95 GLY A N 1
ATOM 751 C CA . GLY A 1 95 ? -3.643 -6.973 4.053 1.00 97.88 95 GLY A CA 1
ATOM 752 C C . GLY A 1 95 ? -3.406 -7.274 2.570 1.00 97.88 95 GLY A C 1
ATOM 753 O O . GLY A 1 95 ? -2.338 -7.739 2.167 1.00 97.88 95 GLY A O 1
ATOM 754 N N . THR A 1 96 ? -4.396 -6.935 1.744 1.00 98.69 96 THR A N 1
ATOM 755 C CA . THR A 1 96 ? -4.309 -7.101 0.285 1.00 98.69 96 THR A CA 1
ATOM 756 C C . THR A 1 96 ? -3.290 -6.124 -0.301 1.00 98.69 96 THR A C 1
ATOM 758 O O . THR A 1 96 ? -3.397 -4.911 -0.117 1.00 98.69 96 THR A O 1
ATOM 761 N N . PHE A 1 97 ? -2.300 -6.629 -1.024 1.00 98.75 97 PHE A N 1
ATOM 762 C CA . PHE A 1 97 ? -1.241 -5.825 -1.622 1.00 98.75 97 PHE A CA 1
ATOM 763 C C . PHE A 1 97 ? -1.438 -5.729 -3.134 1.00 98.75 97 PHE A C 1
ATOM 765 O O . PHE A 1 97 ? -1.245 -6.696 -3.870 1.00 98.75 97 PHE A O 1
ATOM 772 N N . ILE A 1 98 ? -1.841 -4.548 -3.590 1.00 98.75 98 ILE A N 1
ATOM 773 C CA . ILE A 1 98 ? -2.109 -4.237 -4.992 1.00 98.75 98 ILE A CA 1
ATOM 774 C C . ILE A 1 98 ? -0.891 -3.519 -5.565 1.00 98.75 98 ILE A C 1
ATOM 776 O O . ILE A 1 98 ? -0.440 -2.535 -4.981 1.00 98.75 98 ILE A O 1
ATOM 780 N N . VAL A 1 99 ? -0.380 -3.961 -6.710 1.00 97.88 99 VAL A N 1
ATOM 781 C CA . VAL A 1 99 ? 0.717 -3.277 -7.416 1.00 97.88 99 VAL A CA 1
ATOM 782 C C . VAL A 1 99 ? 0.231 -2.638 -8.709 1.00 97.88 99 VAL A C 1
ATOM 784 O O . VAL A 1 99 ? -0.688 -3.134 -9.355 1.00 97.88 99 VAL A O 1
ATOM 787 N N . VAL A 1 100 ? 0.859 -1.532 -9.094 1.00 95.75 100 VAL A N 1
ATOM 788 C CA . VAL A 1 100 ? 0.621 -0.848 -10.369 1.00 95.75 100 VAL A CA 1
ATOM 789 C C . VAL A 1 100 ? 1.927 -0.288 -10.902 1.00 95.75 100 VAL A C 1
ATOM 791 O O . VAL A 1 100 ? 2.789 0.130 -10.129 1.00 95.75 100 VAL A O 1
ATOM 794 N N . GLY A 1 101 ? 2.047 -0.218 -12.225 1.00 89.81 101 GLY A N 1
ATOM 795 C CA . GLY A 1 101 ? 3.121 0.527 -12.865 1.00 89.81 101 GLY A CA 1
ATOM 796 C C . GLY A 1 101 ? 3.874 -0.252 -13.929 1.00 89.81 101 GLY A C 1
ATOM 797 O O . GLY A 1 101 ? 4.918 -0.838 -13.648 1.00 89.81 101 GLY A O 1
ATOM 798 N N . GLY A 1 102 ? 3.358 -0.209 -15.159 1.00 86.88 102 GLY A N 1
ATOM 799 C CA . GLY A 1 102 ? 4.018 -0.795 -16.328 1.00 86.88 102 GLY A CA 1
ATOM 800 C C . GLY A 1 102 ? 3.894 -2.316 -16.411 1.00 86.88 102 GLY A C 1
ATOM 801 O O . GLY A 1 102 ? 4.750 -2.968 -17.004 1.00 86.88 102 GLY A O 1
ATOM 802 N N . TYR A 1 103 ? 2.863 -2.891 -15.788 1.00 91.19 103 TYR A N 1
ATOM 803 C CA . TYR A 1 103 ? 2.536 -4.301 -15.953 1.00 91.19 103 TYR A CA 1
ATOM 804 C C . TYR A 1 103 ? 1.762 -4.518 -17.248 1.00 91.19 103 TYR A C 1
ATOM 806 O O . TYR A 1 103 ? 0.769 -3.846 -17.514 1.00 91.19 103 TYR A O 1
ATOM 814 N N . ASP A 1 104 ? 2.187 -5.508 -18.021 1.00 93.44 104 ASP A N 1
ATOM 815 C CA . ASP A 1 104 ? 1.338 -6.158 -19.007 1.00 93.44 104 ASP A CA 1
ATOM 816 C C . ASP A 1 104 ? 0.670 -7.400 -18.383 1.00 93.44 104 ASP A C 1
ATOM 818 O O . ASP A 1 104 ? 0.755 -7.661 -17.174 1.00 93.44 104 ASP A O 1
ATOM 822 N N . LYS A 1 105 ? -0.043 -8.175 -19.203 1.00 95.75 105 LYS A N 1
ATOM 823 C CA . LYS A 1 105 ? -0.708 -9.400 -18.745 1.00 95.75 105 LYS A CA 1
ATOM 824 C C . LYS A 1 105 ? 0.287 -10.417 -18.171 1.00 95.75 105 LYS A C 1
ATOM 826 O O . LYS A 1 105 ? -0.000 -11.036 -17.150 1.00 95.75 105 LYS A O 1
ATOM 831 N N . CYS A 1 106 ? 1.429 -10.610 -18.828 1.00 96.69 106 CYS A N 1
ATOM 832 C CA . CYS A 1 106 ? 2.410 -11.621 -18.438 1.00 96.69 106 CYS A CA 1
ATOM 833 C C . CYS A 1 106 ? 3.109 -11.231 -17.133 1.00 96.69 106 CYS A C 1
ATOM 835 O O . CYS A 1 106 ? 3.054 -11.981 -16.164 1.00 96.69 106 CYS A O 1
ATOM 837 N N . GLY A 1 107 ? 3.667 -10.021 -17.067 1.00 94.06 107 GLY A N 1
ATOM 838 C CA . GLY A 1 107 ? 4.343 -9.524 -15.875 1.00 94.06 107 GLY A CA 1
ATOM 839 C C . GLY A 1 107 ? 3.413 -9.413 -14.667 1.00 94.06 107 GLY A C 1
ATOM 840 O O . GLY A 1 107 ? 3.850 -9.633 -13.539 1.00 94.06 107 GLY A O 1
ATOM 841 N N . GLY A 1 108 ? 2.132 -9.092 -14.886 1.00 96.50 108 GLY A N 1
ATOM 842 C CA . GLY A 1 108 ? 1.138 -9.077 -13.814 1.00 96.50 108 GLY A CA 1
ATOM 843 C C . GLY A 1 108 ? 0.866 -10.475 -13.250 1.00 96.50 108 GLY A C 1
ATOM 844 O O . GLY A 1 108 ? 0.901 -10.666 -12.034 1.00 96.50 108 GLY A O 1
ATOM 845 N N . ASN A 1 109 ? 0.682 -11.470 -14.124 1.00 97.94 109 ASN A N 1
ATOM 846 C CA . ASN A 1 109 ? 0.529 -12.868 -13.710 1.00 97.94 109 ASN A CA 1
ATOM 847 C C . ASN A 1 109 ? 1.760 -13.376 -12.945 1.00 97.94 109 ASN A C 1
ATOM 849 O O . ASN A 1 109 ? 1.607 -14.029 -11.914 1.00 97.94 109 ASN A O 1
ATOM 853 N N . ASP A 1 110 ? 2.967 -13.036 -13.403 1.00 97.44 110 ASP A N 1
ATOM 854 C CA . ASP A 1 110 ? 4.214 -13.426 -12.738 1.00 97.44 110 ASP A CA 1
ATOM 855 C C . ASP A 1 110 ? 4.353 -12.791 -11.347 1.00 97.44 110 ASP A C 1
ATOM 857 O O . ASP A 1 110 ? 4.838 -13.435 -10.413 1.00 97.44 110 ASP A O 1
ATOM 861 N N . ALA A 1 111 ? 3.918 -11.537 -11.175 1.00 96.31 111 ALA A N 1
ATOM 862 C CA . ALA A 1 111 ? 3.936 -10.864 -9.876 1.00 96.31 111 ALA A CA 1
ATOM 863 C C . ALA A 1 111 ? 3.027 -11.566 -8.856 1.00 96.31 111 ALA A C 1
ATOM 865 O O . ALA A 1 111 ? 3.421 -11.742 -7.701 1.00 96.31 111 ALA A O 1
ATOM 866 N N . ILE A 1 112 ? 1.846 -12.011 -9.291 1.00 98.12 112 ILE A N 1
ATOM 867 C CA . ILE A 1 112 ? 0.913 -12.768 -8.448 1.00 98.12 112 ILE A CA 1
ATOM 868 C C . ILE A 1 112 ? 1.477 -14.161 -8.146 1.00 98.12 112 ILE A C 1
ATOM 870 O O . ILE A 1 112 ? 1.554 -14.557 -6.983 1.00 98.12 112 ILE A O 1
ATOM 874 N N . ALA A 1 113 ? 1.935 -14.889 -9.169 1.00 98.06 113 ALA A N 1
ATOM 875 C CA . ALA A 1 113 ? 2.444 -16.254 -9.024 1.00 98.06 113 ALA A CA 1
ATOM 876 C C . ALA A 1 113 ? 3.638 -16.349 -8.058 1.00 98.06 113 ALA A C 1
ATOM 878 O O . ALA A 1 113 ? 3.761 -17.322 -7.317 1.00 98.06 113 ALA A O 1
ATOM 879 N N . ASN A 1 114 ? 4.487 -15.319 -8.024 1.00 96.56 114 ASN A N 1
ATOM 880 C CA . ASN A 1 114 ? 5.652 -15.257 -7.140 1.00 96.56 114 ASN A CA 1
ATOM 881 C C . ASN A 1 114 ? 5.369 -14.586 -5.780 1.00 96.56 114 ASN A C 1
ATOM 883 O O . ASN A 1 114 ? 6.299 -14.346 -5.008 1.00 96.56 114 ASN A O 1
ATOM 887 N N . GLY A 1 115 ? 4.108 -14.258 -5.473 1.00 96.88 115 GLY A N 1
ATOM 888 C CA . GLY A 1 115 ? 3.697 -13.667 -4.195 1.00 96.88 115 GLY A CA 1
ATOM 889 C C . GLY A 1 115 ? 4.115 -12.205 -3.991 1.00 96.88 115 GLY A C 1
ATOM 890 O O . GLY A 1 115 ? 4.041 -11.694 -2.869 1.00 96.88 115 GLY A O 1
ATOM 891 N N . ALA A 1 116 ? 4.546 -11.522 -5.055 1.00 96.25 116 ALA A N 1
ATOM 892 C CA . ALA A 1 116 ? 4.920 -10.110 -5.007 1.00 96.25 116 ALA A CA 1
ATOM 893 C C . ALA A 1 116 ? 3.698 -9.185 -4.862 1.00 96.25 116 ALA A C 1
ATOM 895 O O . ALA A 1 116 ? 3.825 -8.087 -4.320 1.00 96.25 116 ALA A O 1
ATOM 896 N N . ALA A 1 117 ? 2.521 -9.639 -5.296 1.00 98.06 117 ALA A N 1
ATOM 897 C CA . ALA A 1 117 ? 1.253 -8.936 -5.149 1.00 98.06 117 ALA A CA 1
ATOM 898 C C . ALA A 1 117 ? 0.083 -9.918 -5.028 1.00 98.06 117 ALA A C 1
ATOM 900 O O . ALA A 1 117 ? 0.172 -11.053 -5.488 1.00 98.06 117 ALA A O 1
ATOM 901 N N . ASP A 1 118 ? -1.021 -9.457 -4.446 1.00 98.69 118 ASP A N 1
ATOM 902 C CA . ASP A 1 118 ? -2.304 -10.167 -4.469 1.00 98.69 118 ASP A CA 1
ATOM 903 C C . ASP A 1 118 ? -3.127 -9.775 -5.705 1.00 98.69 118 ASP A C 1
ATOM 905 O O . ASP A 1 118 ? -3.857 -10.591 -6.261 1.00 98.69 118 ASP A O 1
ATOM 909 N N . LEU A 1 119 ? -2.999 -8.517 -6.144 1.00 98.62 119 LEU A N 1
ATOM 910 C CA . LEU A 1 119 ? -3.708 -7.946 -7.289 1.00 98.62 119 LEU A CA 1
ATOM 911 C C . LEU A 1 119 ? -2.793 -7.013 -8.087 1.00 98.62 119 LEU A C 1
ATOM 913 O O . LEU A 1 119 ? -1.875 -6.398 -7.540 1.00 98.62 119 LEU A O 1
ATOM 917 N N . VAL A 1 120 ? -3.099 -6.851 -9.372 1.00 98.06 120 VAL A N 1
ATOM 918 C CA . VAL A 1 120 ? -2.416 -5.914 -10.272 1.00 98.06 120 VAL A CA 1
ATOM 919 C C . VAL A 1 120 ? -3.438 -4.924 -10.819 1.00 98.06 120 VAL A C 1
ATOM 921 O O . VAL A 1 120 ? -4.485 -5.329 -11.325 1.00 98.06 120 VAL A O 1
ATOM 924 N N . ALA A 1 121 ? -3.141 -3.633 -10.697 1.00 97.50 121 ALA A N 1
ATOM 925 C CA . ALA A 1 121 ? -3.911 -2.557 -11.310 1.00 97.50 121 ALA A CA 1
ATOM 926 C C . ALA A 1 121 ? -3.309 -2.200 -12.680 1.00 97.50 121 ALA A C 1
ATOM 928 O O . ALA A 1 121 ? -2.082 -2.169 -12.825 1.00 97.50 121 ALA A O 1
ATOM 929 N N . TYR A 1 122 ? -4.176 -1.919 -13.654 1.00 93.12 122 TYR A N 1
ATOM 930 C CA . TYR A 1 122 ? -3.839 -1.577 -15.040 1.00 93.12 122 TYR A CA 1
ATOM 931 C C . TYR A 1 122 ? -4.366 -0.189 -15.395 1.00 93.12 122 TYR A C 1
ATOM 933 O O . TYR A 1 122 ? -5.497 0.128 -14.959 1.00 93.12 122 TYR A O 1
#

Secondary structure (DSSP, 8-state):
--SSHHHHHHHHHHHHHHHHHHH-GGG-EEEE-TT--BTTB--SSHHHHHHHHHHHHHHTT-SEEEEE-GGGGGGTS--S--S--SHHHHHH--SEEEEESS--HHHHHHHHHTTS-SEEE-